Protein AF-Z9JHU5-F1 (afdb_monomer_lite)

pLDDT: mean 84.17, std 5.09, range [59.47, 90.56]

Foldseek 3Di:
DDPCVVVVPFWDKDQQVDVVSLVVCVVLVFDADPVDNRITTGTPVSVVVVD

Secondary structure (DSSP, 8-state):
--HHHHTT--EEEEE--SHHHHHHHHHTTPPBPSS-TTEEEEEHHHHHHT-

Sequence (51 aa):
MYTADVIGIRSMLVAACLDEVGDFYQRMDLERSLLDAMVLVVMFADLKARV

Organism: NCBI:txid1444770

Radius of gyration: 11.7 Å; chains: 1; bounding box: 27×22×27 Å

Structure (mmCIF, N/CA/C/O backbone):
data_AF-Z9JHU5-F1
#
_entry.id   AF-Z9JHU5-F1
#
loop_
_atom_site.group_PDB
_atom_site.id
_atom_site.type_symbol
_atom_site.label_atom_id
_atom_site.label_alt_id
_atom_site.label_comp_id
_atom_site.label_asym_id
_atom_site.label_entity_id
_atom_site.label_seq_id
_atom_site.pdbx_PDB_ins_code
_atom_site.Cartn_x
_atom_site.Cartn_y
_atom_site.Cartn_z
_atom_site.occupancy
_atom_site.B_iso_or_equiv
_atom_site.auth_seq_id
_atom_site.auth_comp_id
_atom_site.auth_asym_id
_atom_site.auth_atom_id
_atom_site.pdbx_PDB_model_num
ATOM 1 N N . MET A 1 1 ? 14.756 5.715 -14.370 1.00 70.06 1 MET A N 1
ATOM 2 C CA . MET A 1 1 ? 15.184 4.472 -13.695 1.00 70.06 1 MET A CA 1
ATOM 3 C C . MET A 1 1 ? 15.269 4.785 -12.216 1.00 70.06 1 MET A C 1
ATOM 5 O O . MET A 1 1 ? 16.019 5.687 -11.860 1.00 70.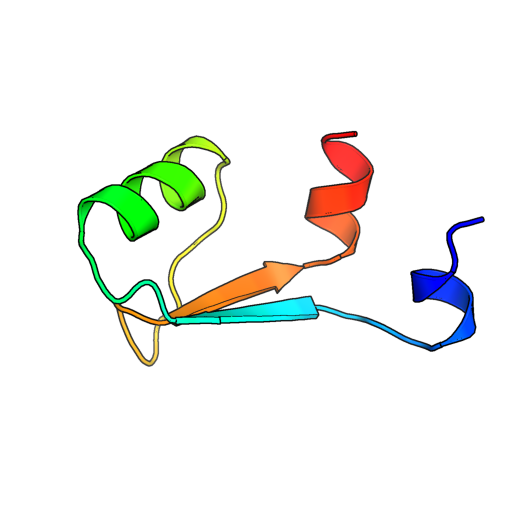06 1 MET A O 1
ATOM 9 N N . TYR A 1 2 ? 14.427 4.164 -11.392 1.00 81.81 2 TYR A N 1
ATOM 10 C CA . TYR A 1 2 ? 14.338 4.477 -9.965 1.00 81.81 2 TYR A CA 1
ATOM 11 C C . TYR A 1 2 ? 15.323 3.604 -9.182 1.00 81.81 2 TYR A C 1
ATOM 13 O O . TYR A 1 2 ? 15.558 2.457 -9.554 1.00 81.81 2 TYR A O 1
ATOM 21 N N . THR A 1 3 ? 15.875 4.102 -8.072 1.00 87.44 3 THR A N 1
ATOM 22 C CA . THR A 1 3 ? 16.783 3.326 -7.199 1.00 87.44 3 THR A CA 1
ATOM 23 C C . THR A 1 3 ? 16.173 1.988 -6.783 1.00 87.44 3 THR A C 1
ATOM 25 O O . THR A 1 3 ? 16.865 0.977 -6.756 1.00 87.44 3 THR A O 1
ATOM 28 N N . ALA A 1 4 ? 14.862 1.966 -6.538 1.00 84.50 4 ALA A N 1
ATOM 29 C CA . ALA A 1 4 ? 14.100 0.762 -6.219 1.00 84.50 4 ALA A CA 1
ATOM 30 C C . ALA A 1 4 ? 14.141 -0.318 -7.320 1.00 84.50 4 ALA A C 1
ATOM 32 O O . ALA A 1 4 ? 14.125 -1.500 -6.983 1.00 84.50 4 ALA A O 1
ATOM 33 N N . ASP A 1 5 ? 14.276 0.056 -8.600 1.00 84.69 5 ASP A N 1
ATOM 34 C CA . ASP A 1 5 ? 14.460 -0.911 -9.693 1.00 84.69 5 ASP A CA 1
ATOM 35 C C . ASP A 1 5 ? 15.850 -1.585 -9.617 1.00 84.69 5 ASP A C 1
ATOM 37 O O . ASP A 1 5 ? 15.988 -2.752 -9.969 1.00 84.69 5 ASP A O 1
ATOM 41 N N . VAL A 1 6 ? 16.877 -0.876 -9.125 1.00 90.56 6 VAL A N 1
ATOM 42 C CA . VAL A 1 6 ? 18.264 -1.380 -9.014 1.00 90.56 6 VAL A CA 1
ATOM 43 C C . VAL A 1 6 ? 18.422 -2.361 -7.856 1.00 90.56 6 VAL A C 1
ATOM 45 O O . V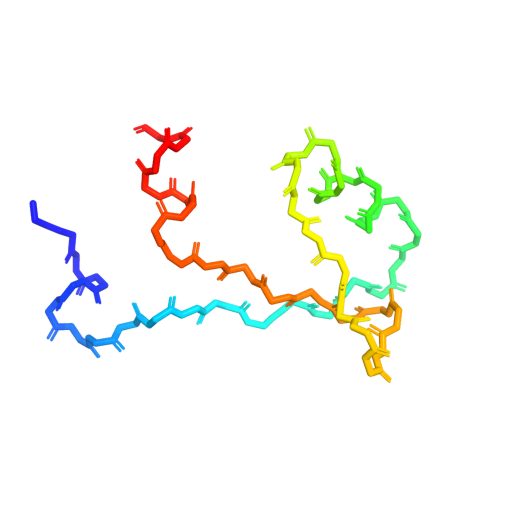AL A 1 6 ? 19.131 -3.355 -7.976 1.00 90.56 6 VAL A O 1
ATOM 48 N N . ILE A 1 7 ? 17.765 -2.082 -6.731 1.00 88.69 7 ILE A N 1
ATOM 49 C CA . ILE A 1 7 ? 17.873 -2.887 -5.504 1.00 88.69 7 ILE A CA 1
ATOM 50 C C . ILE A 1 7 ? 16.777 -3.958 -5.382 1.00 88.69 7 ILE A C 1
ATOM 52 O O . ILE A 1 7 ? 16.733 -4.674 -4.386 1.00 88.69 7 ILE A O 1
ATOM 56 N N . GLY A 1 8 ? 15.899 -4.081 -6.384 1.00 87.19 8 GLY A N 1
ATOM 57 C CA . GLY A 1 8 ? 14.912 -5.160 -6.473 1.00 87.19 8 GLY A CA 1
ATOM 58 C C . GLY A 1 8 ? 13.697 -5.015 -5.551 1.00 87.19 8 GLY A C 1
ATOM 59 O O . GLY A 1 8 ? 13.164 -6.023 -5.086 1.00 87.19 8 GLY A O 1
ATOM 60 N N . ILE A 1 9 ? 13.226 -3.791 -5.279 1.00 87.50 9 ILE A N 1
ATOM 61 C CA . ILE A 1 9 ? 12.002 -3.591 -4.484 1.00 87.50 9 ILE A CA 1
ATOM 62 C C . ILE A 1 9 ? 10.770 -3.915 -5.335 1.00 87.50 9 ILE A C 1
ATOM 64 O O . ILE A 1 9 ? 10.461 -3.227 -6.307 1.00 87.50 9 ILE A O 1
ATOM 68 N N . ARG A 1 10 ? 10.025 -4.947 -4.924 1.00 88.38 10 ARG A N 1
ATOM 69 C CA . ARG A 1 10 ? 8.748 -5.340 -5.544 1.00 88.38 10 ARG A CA 1
ATOM 70 C C . ARG A 1 10 ? 7.545 -4.630 -4.923 1.00 88.38 10 ARG A C 1
ATOM 72 O O . ARG A 1 10 ? 6.634 -4.218 -5.641 1.00 88.38 10 ARG A O 1
ATOM 79 N N . SER A 1 11 ? 7.521 -4.529 -3.60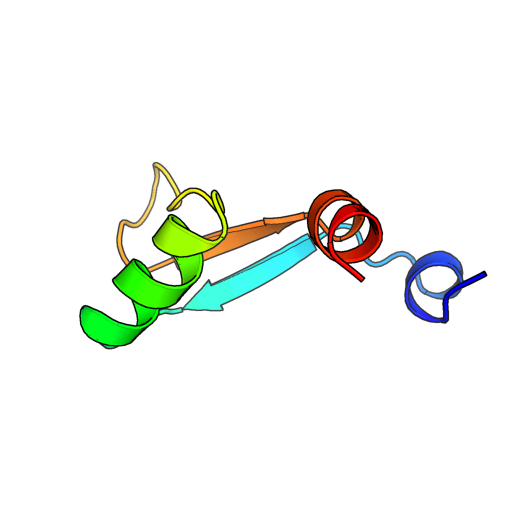1 1.00 87.75 11 SER A N 1
ATOM 80 C CA . SER A 1 11 ? 6.376 -4.030 -2.842 1.00 87.75 11 SER A CA 1
ATOM 81 C C . SER A 1 11 ? 6.806 -3.496 -1.482 1.00 87.75 11 SER A C 1
ATOM 83 O O . SER A 1 11 ? 7.859 -3.866 -0.963 1.00 87.75 11 SER A O 1
ATOM 85 N N . MET A 1 12 ? 5.954 -2.669 -0.890 1.00 88.12 12 MET A N 1
ATOM 86 C CA . MET A 1 12 ? 6.037 -2.230 0.496 1.00 88.12 12 MET A CA 1
ATOM 87 C C . MET A 1 12 ? 4.919 -2.888 1.299 1.00 88.12 12 MET A C 1
ATOM 89 O O . MET A 1 12 ? 3.778 -2.950 0.843 1.00 88.12 12 MET A O 1
ATOM 93 N N . LEU A 1 13 ? 5.252 -3.367 2.494 1.00 88.19 13 LEU A N 1
ATOM 94 C CA . LEU A 1 13 ? 4.262 -3.774 3.484 1.00 88.19 13 LEU A CA 1
ATOM 95 C C . LEU A 1 13 ? 4.012 -2.598 4.414 1.00 88.19 13 LEU A C 1
ATOM 97 O O . LEU A 1 13 ? 4.956 -2.051 4.985 1.00 88.19 13 LEU A O 1
ATOM 101 N N . VAL A 1 14 ? 2.750 -2.217 4.557 1.00 88.00 14 VAL A N 1
ATOM 102 C CA . VAL A 1 14 ? 2.348 -1.123 5.436 1.00 88.00 14 VAL A CA 1
ATOM 103 C C . VAL A 1 14 ? 1.420 -1.668 6.502 1.00 88.00 14 VAL A C 1
ATOM 105 O O . VAL A 1 14 ? 0.365 -2.194 6.177 1.00 88.00 14 VAL A O 1
ATOM 108 N N . ALA A 1 15 ? 1.796 -1.513 7.767 1.00 88.62 15 ALA A N 1
ATOM 109 C CA . ALA A 1 15 ? 0.886 -1.714 8.885 1.00 88.62 15 ALA A CA 1
ATOM 110 C C . ALA A 1 15 ? 0.146 -0.394 9.157 1.00 88.62 15 ALA A C 1
ATOM 112 O O . ALA A 1 15 ? 0.713 0.547 9.714 1.00 88.62 15 ALA A O 1
ATOM 113 N N . ALA A 1 16 ? -1.108 -0.304 8.725 1.00 85.31 16 ALA A N 1
ATOM 114 C CA . ALA A 1 16 ? -1.998 0.804 9.029 1.00 85.31 16 ALA A CA 1
ATOM 115 C C . ALA A 1 16 ? -2.586 0.610 10.432 1.00 85.31 16 ALA A C 1
ATOM 117 O O . ALA A 1 16 ? -3.652 0.033 10.606 1.00 85.31 16 ALA A O 1
ATOM 118 N N . CYS A 1 17 ? -1.873 1.093 11.451 1.00 83.69 17 CYS A N 1
ATOM 119 C CA . CYS A 1 17 ? -2.267 0.941 12.858 1.00 83.69 17 CYS A CA 1
ATOM 120 C C . CYS A 1 17 ? -3.478 1.797 13.283 1.00 83.69 17 CYS A C 1
ATOM 122 O O . CYS A 1 17 ? -3.886 1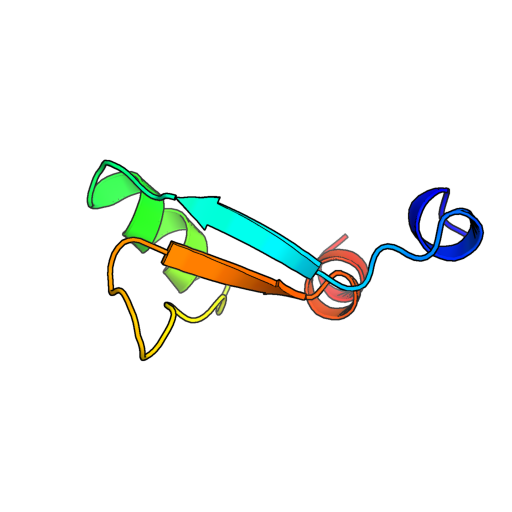.730 14.440 1.00 83.69 17 CYS A O 1
ATOM 124 N N . LEU A 1 18 ? -4.018 2.622 12.382 1.00 86.94 18 LEU A N 1
ATOM 125 C CA . LEU A 1 18 ? -5.184 3.480 12.591 1.00 86.94 18 LEU A CA 1
ATOM 126 C C . LEU A 1 18 ? -6.105 3.373 11.372 1.00 86.94 18 LEU A C 1
ATOM 128 O O . LEU A 1 18 ? -5.619 3.312 10.240 1.00 86.94 18 LEU A O 1
ATOM 132 N N . ASP A 1 19 ? -7.417 3.432 11.596 1.00 85.19 19 ASP A N 1
ATOM 133 C CA . ASP A 1 19 ? -8.413 3.332 10.521 1.00 85.19 19 ASP A CA 1
ATOM 134 C C . ASP A 1 19 ? -8.243 4.442 9.473 1.00 85.19 19 ASP A C 1
ATOM 136 O O . ASP A 1 19 ? -8.212 4.162 8.277 1.00 85.19 19 ASP A O 1
ATOM 140 N N . GLU A 1 20 ? -7.984 5.679 9.914 1.00 87.62 20 GLU A N 1
ATOM 141 C CA . GLU A 1 20 ? -7.754 6.841 9.039 1.00 87.62 20 GLU A CA 1
ATOM 142 C C . GLU A 1 20 ? -6.579 6.640 8.065 1.00 87.62 20 GLU A C 1
ATOM 144 O O . GLU A 1 20 ? -6.580 7.145 6.937 1.00 87.62 20 GLU A O 1
ATOM 149 N N . VAL A 1 21 ? -5.565 5.886 8.501 1.00 85.88 21 VAL A N 1
ATOM 150 C CA . VAL A 1 21 ? -4.400 5.538 7.684 1.00 85.88 21 VAL A CA 1
ATOM 151 C C . VAL A 1 21 ? -4.793 4.486 6.650 1.00 85.88 21 VAL A C 1
ATOM 153 O O . VAL A 1 21 ? -4.428 4.614 5.483 1.00 85.88 21 VAL A O 1
ATOM 156 N N . GLY A 1 22 ? -5.590 3.486 7.035 1.00 83.94 22 GLY A N 1
ATOM 157 C CA . GLY A 1 22 ? -6.158 2.517 6.096 1.00 83.94 22 GLY A CA 1
ATOM 158 C C . GLY A 1 22 ? -7.008 3.187 5.011 1.00 83.94 22 GLY A C 1
ATOM 159 O O . GLY A 1 22 ? -6.858 2.876 3.828 1.00 83.94 22 GLY A O 1
ATOM 160 N N . ASP A 1 23 ? -7.832 4.161 5.396 1.00 87.69 23 ASP A N 1
ATOM 161 C CA . ASP A 1 23 ? -8.703 4.918 4.490 1.00 87.69 23 ASP A CA 1
ATOM 162 C C . ASP A 1 23 ? -7.915 5.815 3.523 1.00 87.69 23 ASP A C 1
ATOM 164 O O . ASP A 1 23 ? -8.325 6.050 2.383 1.00 87.69 23 ASP A O 1
ATOM 168 N N . PHE A 1 24 ? -6.763 6.343 3.953 1.00 86.69 24 PHE A N 1
ATOM 169 C CA . PHE A 1 24 ? -5.841 7.045 3.059 1.00 86.69 24 PHE A CA 1
ATOM 170 C C . PHE A 1 24 ? -5.374 6.136 1.918 1.00 86.69 24 PHE A C 1
ATOM 172 O O . PHE A 1 24 ? -5.497 6.520 0.757 1.00 86.69 24 PHE A O 1
ATOM 179 N N . TYR A 1 25 ? -4.906 4.926 2.226 1.00 83.12 25 TYR A N 1
ATOM 180 C CA . TYR A 1 25 ? -4.417 4.010 1.197 1.00 83.12 25 TYR A CA 1
ATOM 181 C C . TYR A 1 25 ? -5.532 3.501 0.276 1.00 83.12 25 TYR A C 1
ATOM 183 O O . TYR A 1 25 ? -5.338 3.447 -0.937 1.00 83.12 25 TYR A O 1
ATOM 191 N N . GLN A 1 26 ? -6.724 3.227 0.810 1.00 83.44 26 GLN A N 1
ATOM 192 C CA . GLN A 1 26 ? -7.875 2.832 -0.010 1.00 83.44 26 GLN A CA 1
ATOM 193 C C . GLN A 1 26 ? -8.295 3.920 -1.007 1.00 83.44 26 GLN A C 1
ATOM 195 O O . GLN A 1 26 ? -8.650 3.604 -2.138 1.00 83.44 26 GLN A O 1
ATOM 200 N N . ARG A 1 27 ? -8.196 5.208 -0.642 1.00 87.50 27 ARG A N 1
ATOM 201 C CA . ARG A 1 27 ? -8.433 6.331 -1.576 1.00 87.50 27 ARG A CA 1
ATOM 202 C C . ARG A 1 27 ? -7.400 6.421 -2.699 1.00 87.50 27 ARG A C 1
ATOM 204 O O . ARG A 1 27 ? -7.643 7.095 -3.695 1.00 87.50 27 ARG A O 1
ATOM 211 N N . MET A 1 28 ? -6.259 5.759 -2.545 1.00 81.38 28 MET A N 1
ATOM 212 C CA . MET A 1 28 ? -5.253 5.599 -3.592 1.00 81.38 28 MET A CA 1
ATOM 213 C C . MET A 1 28 ? -5.426 4.270 -4.348 1.00 81.38 28 MET A C 1
ATOM 215 O O . MET A 1 28 ? -4.456 3.796 -4.924 1.00 81.38 28 MET A O 1
ATOM 219 N N . ASP A 1 29 ? -6.612 3.647 -4.314 1.00 82.56 29 ASP A N 1
ATOM 220 C CA . ASP A 1 29 ? -6.913 2.276 -4.779 1.00 82.56 29 ASP A CA 1
ATOM 221 C C . ASP A 1 29 ? -5.864 1.229 -4.376 1.00 82.56 29 ASP A C 1
ATOM 223 O O . ASP A 1 29 ? -5.607 0.272 -5.106 1.00 82.56 29 ASP A O 1
ATOM 227 N N . LEU A 1 30 ? -5.212 1.418 -3.228 1.00 83.69 30 LEU A N 1
ATOM 228 C CA . LEU A 1 30 ? -4.310 0.420 -2.676 1.00 83.69 30 LEU A CA 1
ATOM 229 C C . LEU A 1 30 ? -5.127 -0.498 -1.773 1.00 83.69 30 LEU A C 1
ATOM 231 O O . LEU A 1 30 ? -5.761 -0.061 -0.808 1.00 83.69 30 LEU A O 1
ATOM 235 N N . GLU A 1 31 ? -5.133 -1.781 -2.113 1.00 79.50 31 GLU A N 1
ATOM 236 C CA . GLU A 1 31 ? -5.957 -2.771 -1.433 1.00 79.50 31 GLU A CA 1
ATOM 237 C C . GLU A 1 31 ? -5.334 -3.226 -0.106 1.00 79.50 31 GLU A C 1
ATOM 239 O O . GLU A 1 31 ? -4.113 -3.346 0.055 1.00 79.50 31 GLU A O 1
ATOM 244 N N . ARG A 1 32 ? -6.207 -3.507 0.867 1.00 81.62 32 ARG A N 1
ATOM 245 C CA . ARG A 1 32 ? -5.819 -4.160 2.122 1.00 81.62 32 ARG A CA 1
ATOM 246 C C . ARG A 1 32 ? -5.497 -5.630 1.856 1.00 81.62 32 ARG A C 1
ATOM 248 O O . ARG A 1 32 ? -6.052 -6.257 0.957 1.00 81.62 32 ARG A O 1
ATOM 255 N N . SER A 1 33 ? -4.618 -6.192 2.672 1.00 81.19 33 SER A N 1
ATOM 256 C CA . SER A 1 33 ? -4.307 -7.615 2.645 1.00 81.19 33 SER A CA 1
ATOM 257 C C . SER A 1 33 ? -5.537 -8.438 3.029 1.00 81.19 33 SER A C 1
ATOM 259 O O . SER A 1 33 ? -6.244 -8.126 3.985 1.00 81.19 33 SER A O 1
ATOM 261 N N . LEU A 1 34 ? -5.755 -9.545 2.315 1.00 79.75 34 LEU A N 1
ATOM 262 C CA . LEU A 1 34 ? -6.796 -10.524 2.649 1.00 79.75 34 LEU A CA 1
ATOM 263 C C . LEU A 1 34 ? -6.480 -11.312 3.931 1.00 79.75 34 LEU A C 1
ATOM 265 O O . LEU A 1 34 ? -7.368 -11.940 4.499 1.00 79.75 34 LEU A O 1
ATOM 269 N N . LEU A 1 35 ? -5.215 -11.312 4.362 1.00 83.56 35 LEU A N 1
ATOM 270 C CA . LEU A 1 35 ? -4.752 -12.044 5.544 1.00 83.56 35 LEU A CA 1
ATOM 271 C C . LEU A 1 35 ? -4.826 -11.204 6.823 1.00 83.56 35 LEU A C 1
ATOM 273 O O . LEU A 1 35 ? -4.989 -11.760 7.903 1.00 83.56 35 LEU A O 1
ATOM 277 N N . ASP A 1 36 ? -4.691 -9.883 6.699 1.00 84.19 36 ASP A N 1
ATOM 278 C CA . ASP A 1 36 ? -4.736 -8.946 7.818 1.00 84.19 36 ASP A CA 1
ATOM 279 C C . ASP A 1 36 ? -5.272 -7.597 7.326 1.00 84.19 36 ASP A C 1
ATOM 281 O O . ASP A 1 36 ? -4.640 -6.920 6.515 1.00 84.19 36 ASP A O 1
ATOM 285 N N . ALA A 1 37 ? -6.437 -7.196 7.836 1.00 78.69 37 ALA A N 1
ATOM 286 C CA . ALA A 1 37 ? -7.115 -5.965 7.438 1.00 78.69 37 ALA A CA 1
ATOM 287 C C . ALA A 1 37 ? -6.360 -4.681 7.834 1.00 78.69 37 ALA A C 1
ATOM 289 O O . ALA 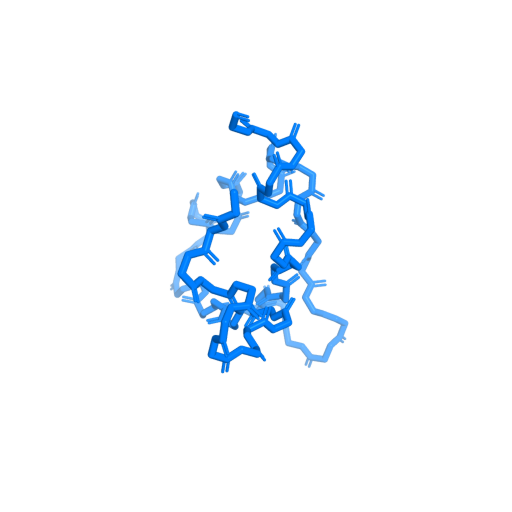A 1 37 ? -6.718 -3.602 7.355 1.00 78.69 37 ALA A O 1
ATOM 290 N N . MET A 1 38 ? -5.343 -4.784 8.692 1.00 82.56 38 MET A N 1
ATOM 291 C CA . MET A 1 38 ? -4.471 -3.680 9.097 1.00 82.56 38 MET A CA 1
ATOM 292 C C . MET A 1 38 ? -3.164 -3.657 8.302 1.00 82.56 38 MET A C 1
ATOM 294 O O . MET A 1 38 ? -2.369 -2.734 8.462 1.00 82.56 38 MET A O 1
ATOM 298 N N . VAL A 1 39 ? -2.921 -4.640 7.433 1.00 85.00 39 VAL A N 1
ATOM 299 C CA . VAL A 1 39 ? -1.737 -4.685 6.573 1.00 85.00 39 VAL A CA 1
ATOM 300 C C . VAL A 1 39 ? -2.134 -4.397 5.134 1.00 85.00 39 VAL A C 1
ATOM 302 O O . VAL A 1 39 ? -3.111 -4.933 4.624 1.00 85.00 39 VAL A O 1
ATOM 305 N N . LEU A 1 40 ? -1.344 -3.583 4.445 1.00 85.38 40 LEU A N 1
ATOM 306 C CA . LEU A 1 40 ? -1.467 -3.345 3.014 1.00 85.38 40 LEU A CA 1
ATOM 307 C C . LEU A 1 40 ? -0.218 -3.825 2.292 1.00 85.38 40 LEU A C 1
ATOM 309 O O . LEU A 1 40 ? 0.903 -3.673 2.785 1.00 85.38 40 LEU A O 1
ATOM 313 N N . VAL A 1 41 ? -0.427 -4.377 1.102 1.00 87.69 41 VAL A N 1
ATOM 314 C CA . VAL A 1 41 ? 0.648 -4.699 0.168 1.00 87.69 41 VAL A CA 1
ATOM 315 C C . VAL A 1 41 ? 0.598 -3.660 -0.938 1.00 87.69 41 VAL A C 1
ATOM 317 O O . VAL A 1 41 ? -0.285 -3.685 -1.786 1.00 87.69 41 VAL A O 1
ATOM 320 N N . VAL A 1 42 ? 1.550 -2.736 -0.930 1.00 88.06 42 VAL A N 1
ATOM 321 C CA . VAL A 1 42 ? 1.631 -1.671 -1.928 1.00 88.06 42 VAL A CA 1
ATOM 322 C C . VAL A 1 42 ? 2.651 -2.075 -2.977 1.00 88.06 42 VAL A C 1
ATOM 324 O O . VAL A 1 42 ? 3.840 -2.199 -2.670 1.00 88.06 42 VAL A O 1
ATOM 327 N N . MET A 1 43 ? 2.221 -2.300 -4.217 1.00 88.00 43 MET A N 1
ATOM 328 C CA . MET A 1 43 ? 3.151 -2.669 -5.281 1.00 88.00 43 MET A CA 1
ATOM 329 C C . MET A 1 43 ? 3.951 -1.448 -5.723 1.00 88.00 43 MET A C 1
ATOM 331 O O . MET A 1 43 ? 3.416 -0.362 -5.940 1.00 88.00 43 MET A O 1
ATOM 335 N N . PHE A 1 44 ? 5.254 -1.632 -5.922 1.00 87.56 44 PHE A N 1
ATOM 336 C CA . PHE A 1 44 ? 6.110 -0.547 -6.395 1.00 87.56 44 PHE A CA 1
ATOM 337 C C . PHE A 1 44 ? 5.706 -0.066 -7.803 1.00 87.56 44 PHE A C 1
ATOM 339 O O . PHE A 1 44 ? 5.880 1.102 -8.140 1.00 87.56 44 PHE A O 1
ATOM 346 N N . ALA A 1 45 ? 5.120 -0.950 -8.617 1.00 86.88 45 ALA A N 1
ATOM 347 C CA . ALA A 1 45 ? 4.554 -0.594 -9.916 1.00 86.88 45 ALA A CA 1
ATOM 348 C C . ALA A 1 45 ? 3.394 0.410 -9.796 1.00 86.88 45 ALA A C 1
ATOM 350 O O . ALA A 1 45 ? 3.377 1.392 -10.536 1.00 86.88 45 ALA A O 1
ATOM 351 N N . ASP A 1 46 ? 2.492 0.213 -8.831 1.00 84.75 46 ASP A N 1
ATOM 352 C CA . ASP A 1 46 ? 1.340 1.095 -8.609 1.00 84.75 46 ASP A CA 1
ATOM 353 C C . ASP A 1 46 ? 1.790 2.471 -8.113 1.00 84.75 46 ASP A C 1
ATOM 355 O O . ASP A 1 46 ? 1.258 3.493 -8.540 1.00 84.75 46 ASP A O 1
ATOM 359 N N . LEU A 1 47 ? 2.832 2.511 -7.272 1.00 81.12 47 LEU A N 1
ATOM 360 C CA . LEU A 1 47 ? 3.462 3.765 -6.856 1.00 81.12 47 LEU A CA 1
ATOM 361 C C . LEU A 1 47 ? 4.081 4.507 -8.044 1.00 81.12 47 LEU A C 1
ATOM 363 O O . LEU A 1 47 ? 3.863 5.705 -8.185 1.00 81.12 47 LEU A O 1
ATOM 367 N N . LYS A 1 48 ? 4.805 3.810 -8.929 1.00 83.31 48 LYS A N 1
ATOM 368 C CA . LYS A 1 48 ? 5.381 4.422 -10.139 1.00 83.31 48 LYS A CA 1
ATOM 369 C C . LYS A 1 48 ? 4.324 4.966 -11.099 1.00 83.31 48 LYS A C 1
ATOM 371 O O . LYS A 1 48 ? 4.598 5.936 -11.786 1.00 83.31 48 LYS A O 1
ATOM 376 N N . ALA A 1 49 ? 3.149 4.346 -11.173 1.00 83.00 49 ALA A N 1
ATOM 377 C CA . ALA A 1 49 ? 2.067 4.803 -12.045 1.00 83.00 49 ALA A CA 1
ATOM 378 C C . ALA A 1 49 ? 1.355 6.068 -11.525 1.00 83.00 49 ALA A C 1
ATOM 380 O O . ALA A 1 49 ? 0.630 6.710 -12.282 1.00 83.00 49 ALA A O 1
ATOM 381 N N . ARG A 1 50 ? 1.536 6.409 -10.241 1.00 75.06 50 ARG A N 1
ATOM 382 C CA . ARG A 1 50 ? 0.851 7.516 -9.552 1.00 75.06 50 ARG A CA 1
ATOM 383 C C . ARG A 1 50 ? 1.760 8.726 -9.271 1.00 75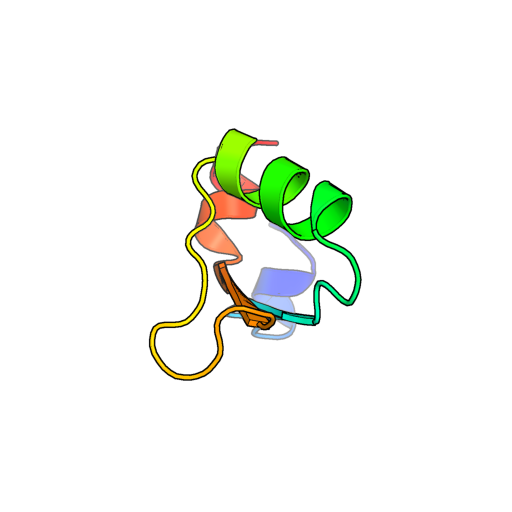.06 50 ARG A C 1
ATOM 385 O O . ARG A 1 50 ? 1.289 9.677 -8.650 1.00 75.06 50 ARG A O 1
ATOM 392 N N . VAL A 1 51 ? 3.026 8.687 -9.707 1.00 59.47 51 VAL A N 1
ATOM 393 C CA . VAL A 1 51 ? 4.038 9.758 -9.567 1.00 59.47 51 VAL A CA 1
ATOM 394 C C . VAL A 1 51 ? 4.435 10.302 -10.931 1.00 59.47 51 VAL A C 1
ATOM 396 O O . VAL A 1 51 ? 4.677 9.479 -11.839 1.00 59.47 51 VAL A O 1
#